Protein AF-A0A7I8D7Y0-F1 (afdb_monomer)

Structure (mmCIF, N/CA/C/O backbone):
data_AF-A0A7I8D7Y0-F1
#
_entry.id   AF-A0A7I8D7Y0-F1
#
loop_
_atom_site.group_PDB
_atom_site.id
_atom_site.type_symbol
_atom_site.label_atom_id
_atom_site.label_alt_id
_atom_site.label_comp_id
_atom_site.label_asym_id
_atom_site.label_entity_id
_atom_site.label_seq_id
_atom_site.pdbx_PDB_ins_code
_atom_site.Cartn_x
_atom_site.Cartn_y
_atom_site.Cartn_z
_atom_site.occupancy
_atom_site.B_iso_or_equiv
_atom_site.auth_seq_id
_atom_site.auth_comp_id
_atom_site.auth_asym_id
_atom_site.auth_atom_id
_atom_site.pdbx_PDB_model_num
ATOM 1 N N . MET A 1 1 ? -25.360 19.059 0.069 1.00 37.50 1 MET A N 1
ATOM 2 C CA . MET A 1 1 ? -25.516 17.628 0.387 1.00 37.50 1 MET A CA 1
ATOM 3 C C . MET A 1 1 ? -24.260 16.961 -0.117 1.00 37.50 1 MET A C 1
ATOM 5 O O . MET A 1 1 ? -24.049 16.929 -1.321 1.00 37.50 1 MET A O 1
ATOM 9 N N . GLU A 1 2 ? -23.376 16.630 0.815 1.00 46.84 2 GLU A N 1
AT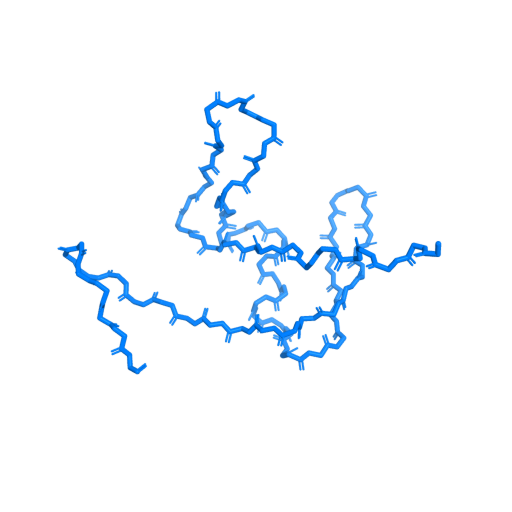OM 10 C CA . GLU A 1 2 ? -22.048 16.071 0.574 1.00 46.84 2 GLU A CA 1
ATOM 11 C C . GLU A 1 2 ? -22.168 14.623 0.084 1.00 46.84 2 GLU A C 1
ATOM 13 O O . GLU A 1 2 ? -22.605 13.759 0.834 1.00 46.84 2 GLU A O 1
ATOM 18 N N . ASP A 1 3 ? -21.793 14.360 -1.166 1.00 40.91 3 ASP A N 1
ATOM 19 C CA . ASP A 1 3 ? -21.482 13.007 -1.636 1.00 40.91 3 ASP A CA 1
ATOM 20 C C . ASP A 1 3 ? -20.277 13.118 -2.570 1.00 40.91 3 ASP A C 1
ATOM 22 O O . ASP A 1 3 ? -20.377 13.285 -3.781 1.00 40.91 3 ASP A O 1
ATOM 26 N N . GLY A 1 4 ? -19.113 13.201 -1.941 1.00 43.53 4 GLY A N 1
ATOM 27 C CA . GLY A 1 4 ? -17.822 13.292 -2.602 1.00 43.53 4 GLY A CA 1
ATOM 28 C C . GLY A 1 4 ? -16.833 12.429 -1.845 1.00 43.53 4 GLY A C 1
ATOM 29 O O . GLY A 1 4 ? -15.778 12.905 -1.452 1.00 43.53 4 GLY A O 1
ATOM 30 N N . LYS A 1 5 ? -17.194 11.172 -1.551 1.00 48.53 5 LYS A N 1
ATOM 31 C CA . LYS A 1 5 ? -16.188 10.181 -1.156 1.00 48.53 5 LYS A CA 1
ATOM 32 C C . LYS A 1 5 ? -15.394 9.859 -2.416 1.00 48.53 5 LYS A C 1
ATOM 34 O O . LYS A 1 5 ? -15.694 8.903 -3.126 1.00 48.53 5 LYS A O 1
ATOM 39 N N . GLU A 1 6 ? -14.452 10.735 -2.739 1.00 57.84 6 GLU A N 1
ATOM 40 C CA . GLU A 1 6 ? -13.490 10.503 -3.802 1.00 57.84 6 GLU A CA 1
ATOM 41 C C . GLU A 1 6 ? -12.794 9.181 -3.483 1.00 57.84 6 GLU A C 1
ATOM 43 O O . GLU A 1 6 ? -12.226 8.988 -2.408 1.00 57.84 6 GLU A O 1
ATOM 48 N N . SER A 1 7 ? -12.956 8.203 -4.368 1.00 66.56 7 SER A N 1
ATOM 49 C CA . SER A 1 7 ? -12.312 6.910 -4.207 1.00 66.56 7 SER A CA 1
ATOM 50 C C . SER A 1 7 ? -10.808 7.109 -4.354 1.00 66.56 7 SER A C 1
ATOM 52 O O . SER A 1 7 ? -10.331 7.356 -5.466 1.00 66.56 7 SER A O 1
ATOM 54 N N . GLU A 1 8 ? -10.068 7.000 -3.254 1.00 73.56 8 GLU A N 1
ATOM 55 C CA . GLU A 1 8 ? -8.612 7.065 -3.301 1.00 73.56 8 GLU A CA 1
ATOM 56 C C . GLU A 1 8 ? -8.044 5.905 -4.121 1.00 73.56 8 GLU A C 1
ATOM 58 O O . GLU A 1 8 ? -8.402 4.735 -3.947 1.00 73.56 8 GLU A O 1
ATOM 63 N N . SER A 1 9 ? -7.151 6.247 -5.046 1.00 81.44 9 SER A N 1
ATOM 64 C CA . SER A 1 9 ? -6.458 5.279 -5.888 1.00 81.44 9 SER A CA 1
ATOM 65 C C . SER A 1 9 ? -5.106 4.956 -5.272 1.00 81.44 9 SER A C 1
ATOM 67 O O . SER A 1 9 ? -4.186 5.764 -5.328 1.00 81.44 9 SER A O 1
ATOM 69 N N . ILE A 1 10 ? -4.982 3.755 -4.714 1.00 81.62 10 ILE A N 1
ATOM 70 C CA . ILE A 1 10 ? -3.737 3.279 -4.111 1.00 81.62 10 ILE A CA 1
ATOM 71 C C . ILE A 1 10 ? -2.964 2.474 -5.154 1.00 81.62 10 ILE A C 1
ATOM 73 O O . ILE A 1 10 ? -3.415 1.415 -5.600 1.00 81.62 10 ILE A O 1
ATOM 77 N N . TYR A 1 11 ? -1.778 2.953 -5.522 1.00 86.06 11 TYR A N 1
ATOM 78 C CA . TYR A 1 11 ? -0.864 2.220 -6.393 1.00 86.06 11 TYR A CA 1
ATOM 79 C C . TYR A 1 11 ? 0.187 1.507 -5.549 1.00 86.06 11 TYR A C 1
ATOM 81 O O . TYR A 1 11 ? 0.839 2.127 -4.716 1.00 86.06 11 TYR A O 1
ATOM 89 N N . LEU A 1 12 ? 0.370 0.207 -5.775 1.00 87.19 12 LEU A N 1
ATOM 90 C CA . LEU A 1 12 ? 1.421 -0.587 -5.140 1.00 87.19 12 LEU A CA 1
ATOM 91 C C . LEU A 1 12 ? 2.540 -0.840 -6.150 1.00 87.19 12 LEU A C 1
ATOM 93 O O . LEU A 1 12 ? 2.289 -1.333 -7.250 1.00 87.19 12 LEU A O 1
ATOM 97 N N . GLY A 1 13 ? 3.770 -0.518 -5.768 1.00 85.56 13 GLY A N 1
ATOM 98 C CA . GLY A 1 13 ? 4.966 -0.688 -6.583 1.00 85.56 13 GLY A CA 1
ATOM 99 C C . GLY A 1 13 ? 6.116 -1.331 -5.815 1.00 85.56 13 GLY A C 1
ATOM 100 O O . GLY A 1 13 ? 6.013 -1.663 -4.635 1.00 85.56 13 GLY A O 1
ATOM 101 N N . ILE A 1 14 ? 7.243 -1.505 -6.508 1.00 85.69 14 ILE A N 1
ATOM 102 C CA . ILE A 1 14 ? 8.484 -2.055 -5.931 1.00 85.69 14 ILE A CA 1
ATOM 103 C C . ILE A 1 14 ? 9.192 -1.099 -4.957 1.00 85.69 14 ILE A C 1
ATOM 105 O O . ILE A 1 14 ? 10.180 -1.488 -4.345 1.00 85.69 14 ILE A O 1
ATOM 109 N N . GLY A 1 15 ? 8.726 0.144 -4.876 1.00 83.62 15 GLY A N 1
ATOM 110 C CA . GLY A 1 15 ? 9.244 1.194 -4.015 1.00 83.62 15 GLY A CA 1
ATOM 111 C C . GLY A 1 15 ? 8.201 2.293 -3.854 1.00 83.62 15 GLY A C 1
ATOM 112 O O . GLY A 1 15 ? 7.255 2.382 -4.641 1.00 83.62 15 GLY A O 1
ATOM 113 N N . SER A 1 16 ? 8.377 3.125 -2.832 1.00 84.31 16 SER A N 1
ATOM 114 C CA . SER A 1 16 ? 7.533 4.293 -2.593 1.00 84.31 16 SER A CA 1
ATOM 115 C C . SER A 1 16 ? 7.929 5.457 -3.505 1.00 84.31 16 SER A C 1
ATOM 117 O O . SER A 1 16 ? 9.114 5.783 -3.594 1.00 84.31 16 SER A O 1
ATOM 119 N N . TYR A 1 17 ? 6.952 6.115 -4.125 1.00 85.12 17 TYR A N 1
ATOM 120 C CA . TYR A 1 17 ? 7.144 7.341 -4.900 1.00 85.12 17 TYR A CA 1
ATOM 121 C C . TYR A 1 17 ? 6.177 8.413 -4.396 1.00 85.12 17 TYR A C 1
ATOM 123 O O . TYR A 1 17 ? 4.971 8.170 -4.311 1.00 85.12 17 TYR A O 1
ATOM 131 N N . LEU A 1 18 ? 6.722 9.573 -4.037 1.00 85.81 18 LEU A N 1
ATOM 132 C CA . LEU A 1 18 ? 5.955 10.744 -3.626 1.00 85.81 18 LEU A CA 1
ATOM 133 C C . LEU A 1 18 ? 5.885 11.735 -4.786 1.00 85.81 18 LEU A C 1
ATOM 135 O O . LEU A 1 18 ? 6.789 11.776 -5.623 1.00 85.81 18 LEU A O 1
ATOM 139 N N . ASP A 1 19 ? 4.807 12.508 -4.812 1.00 83.06 19 ASP A N 1
ATOM 140 C CA . ASP A 1 19 ? 4.656 13.641 -5.719 1.00 83.06 19 ASP A CA 1
ATOM 141 C C . ASP A 1 19 ? 5.713 14.733 -5.458 1.00 83.06 19 ASP A C 1
ATOM 143 O O . ASP A 1 19 ? 6.352 14.752 -4.402 1.00 83.06 19 ASP A O 1
ATOM 147 N N . GLU A 1 20 ? 5.905 15.647 -6.413 1.00 78.69 20 GLU A N 1
ATOM 148 C CA . GLU A 1 20 ? 6.875 16.746 -6.317 1.00 78.69 20 GLU A CA 1
ATOM 149 C C . GLU A 1 20 ? 6.625 17.659 -5.103 1.00 78.69 20 GLU A C 1
ATOM 151 O O . GLU A 1 20 ? 7.584 18.173 -4.523 1.00 78.69 20 GLU A O 1
ATOM 156 N N . ASP A 1 21 ? 5.367 17.797 -4.672 1.00 78.69 21 ASP A N 1
ATOM 157 C CA . ASP A 1 21 ? 4.989 18.551 -3.469 1.00 78.69 21 ASP A CA 1
ATOM 158 C C . ASP A 1 21 ? 5.255 17.782 -2.155 1.00 78.69 21 ASP A C 1
ATOM 160 O O . ASP A 1 21 ? 5.191 18.350 -1.066 1.00 78.69 21 ASP A O 1
ATOM 164 N N . GLY A 1 22 ? 5.568 16.482 -2.222 1.00 71.75 22 GLY A N 1
ATOM 165 C CA . GLY A 1 22 ? 5.880 15.638 -1.060 1.00 71.75 22 GLY A CA 1
ATOM 166 C C . GLY A 1 22 ? 4.699 15.333 -0.128 1.00 71.75 22 GLY A C 1
ATOM 167 O O . GLY A 1 22 ? 4.879 14.611 0.851 1.00 71.75 22 GLY A O 1
ATOM 168 N N . ASP A 1 23 ? 3.509 15.851 -0.430 1.00 71.88 23 ASP A N 1
ATOM 169 C CA . ASP A 1 23 ? 2.306 15.706 0.398 1.00 71.88 23 ASP A CA 1
ATOM 170 C C . ASP A 1 23 ? 1.494 14.448 0.037 1.00 71.88 23 ASP A C 1
ATOM 172 O O . ASP A 1 23 ? 0.893 13.808 0.896 1.00 71.88 23 ASP A O 1
ATOM 176 N N . THR A 1 24 ? 1.532 14.030 -1.236 1.00 74.44 24 THR A N 1
ATOM 177 C CA . THR A 1 24 ? 0.756 12.886 -1.741 1.00 74.44 24 THR A CA 1
ATOM 178 C C . THR A 1 24 ? 1.652 11.716 -2.148 1.00 74.44 24 THR A C 1
ATOM 180 O O . THR A 1 24 ? 2.559 11.844 -2.975 1.00 74.44 24 THR A O 1
ATOM 183 N N . PHE A 1 25 ? 1.365 10.532 -1.601 1.00 78.50 25 PHE A N 1
ATOM 184 C CA . PHE A 1 25 ? 1.980 9.281 -2.041 1.00 78.50 25 PHE A CA 1
ATOM 185 C C . PHE A 1 25 ? 1.339 8.814 -3.348 1.00 78.50 25 PHE A C 1
ATOM 187 O O . PHE A 1 25 ? 0.191 8.378 -3.372 1.00 78.50 25 PHE A O 1
ATOM 194 N N . LEU A 1 26 ? 2.103 8.860 -4.437 1.00 84.00 26 LEU A N 1
ATOM 195 C CA . LEU A 1 26 ? 1.652 8.375 -5.740 1.00 84.00 26 LEU A CA 1
ATOM 196 C C . LEU A 1 26 ? 1.771 6.855 -5.845 1.00 84.00 26 LEU A C 1
ATOM 198 O O . LEU A 1 26 ? 0.921 6.213 -6.454 1.00 84.00 26 LEU A O 1
ATOM 202 N N . VAL A 1 27 ? 2.824 6.273 -5.265 1.00 87.12 27 VAL A N 1
ATOM 203 C CA . VAL A 1 27 ? 3.051 4.823 -5.242 1.00 87.12 27 VAL A CA 1
ATOM 204 C C . VAL A 1 27 ? 3.510 4.405 -3.853 1.00 87.12 27 VAL A C 1
ATOM 206 O O . VAL A 1 27 ? 4.451 4.971 -3.300 1.00 87.12 27 VAL A O 1
ATOM 209 N N . TYR A 1 28 ? 2.870 3.380 -3.308 1.00 87.69 28 TYR A N 1
ATOM 210 C CA . TYR A 1 28 ? 3.230 2.738 -2.055 1.00 87.69 28 TYR A CA 1
ATOM 211 C C . TYR A 1 28 ? 4.120 1.527 -2.310 1.00 87.69 28 TYR A C 1
ATOM 213 O O . TYR A 1 28 ? 3.945 0.789 -3.281 1.00 87.69 28 TYR A O 1
ATOM 221 N N . ASP A 1 29 ? 5.052 1.287 -1.397 1.00 87.62 29 ASP A N 1
ATOM 222 C CA . ASP A 1 29 ? 5.872 0.083 -1.427 1.00 87.62 29 ASP A CA 1
ATOM 223 C C . ASP A 1 29 ? 5.030 -1.162 -1.099 1.00 87.62 29 ASP A C 1
ATOM 225 O O . ASP A 1 29 ? 4.243 -1.174 -0.152 1.00 87.62 29 ASP A O 1
ATOM 229 N N . TRP A 1 30 ? 5.215 -2.242 -1.855 1.00 86.50 30 TRP A N 1
ATOM 230 C CA . TRP A 1 30 ? 4.493 -3.502 -1.653 1.00 86.50 30 TRP A CA 1
ATOM 231 C C . TRP A 1 30 ? 4.765 -4.185 -0.299 1.00 86.50 30 TRP A C 1
ATOM 233 O O . TRP A 1 30 ? 4.022 -5.089 0.082 1.00 86.50 30 TRP A O 1
ATOM 243 N N . ARG A 1 31 ? 5.801 -3.790 0.451 1.00 86.12 31 ARG A N 1
ATOM 244 C CA . ARG A 1 31 ? 6.082 -4.286 1.810 1.00 86.12 31 ARG A CA 1
ATOM 245 C C . AR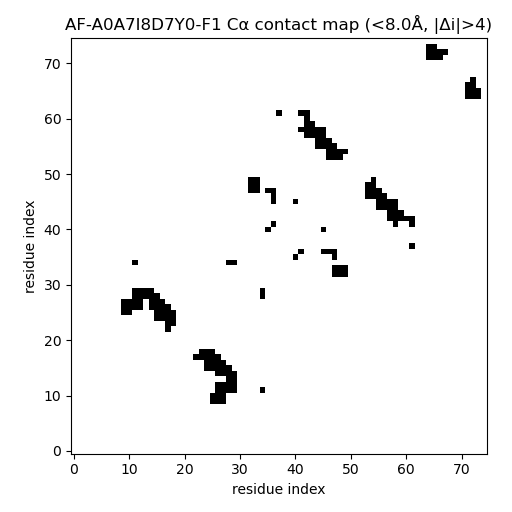G A 1 31 ? 5.413 -3.434 2.890 1.00 86.12 31 ARG A C 1
ATOM 247 O O . ARG A 1 31 ? 5.507 -3.780 4.066 1.00 86.12 31 ARG A O 1
ATOM 254 N N . ALA A 1 32 ? 4.774 -2.322 2.522 1.00 85.56 32 ALA A N 1
ATOM 255 C CA . ALA A 1 32 ? 4.017 -1.498 3.453 1.00 85.56 32 ALA A CA 1
ATOM 256 C C . ALA A 1 32 ? 2.759 -2.246 3.934 1.00 85.56 32 ALA A C 1
ATOM 258 O O . ALA A 1 32 ? 2.180 -3.015 3.171 1.00 85.56 32 ALA A O 1
ATOM 259 N N . PRO A 1 33 ? 2.270 -1.997 5.160 1.00 82.44 33 PRO A N 1
ATOM 260 C CA . PRO A 1 33 ? 1.116 -2.712 5.715 1.00 82.44 33 PRO A CA 1
ATOM 261 C C . PRO A 1 33 ? -0.168 -2.580 4.877 1.00 82.44 33 PRO A C 1
ATOM 263 O O . PRO A 1 33 ? -1.000 -3.486 4.875 1.00 82.44 33 PRO A O 1
ATOM 266 N N . VAL A 1 34 ? -0.308 -1.492 4.110 1.00 82.44 34 VAL A N 1
ATOM 267 C CA . VAL A 1 34 ? -1.418 -1.283 3.164 1.00 82.44 34 VAL A CA 1
ATOM 268 C C . VAL A 1 34 ? -1.474 -2.357 2.069 1.00 82.44 34 VAL A C 1
ATOM 270 O O . VAL A 1 34 ? -2.550 -2.660 1.561 1.00 82.44 34 VAL A O 1
ATOM 273 N N . SER A 1 35 ? -0.349 -3.004 1.737 1.00 84.31 35 SER A N 1
ATOM 274 C CA . SER A 1 35 ? -0.314 -4.082 0.742 1.00 84.31 35 SER A CA 1
ATOM 275 C C . SER A 1 35 ? -1.072 -5.330 1.188 1.00 84.31 35 SER A C 1
ATOM 277 O O . SER A 1 35 ? -1.513 -6.105 0.338 1.00 84.31 35 SER A O 1
ATOM 279 N N . SER A 1 36 ? -1.308 -5.490 2.495 1.00 83.12 36 SER A N 1
ATOM 280 C CA . SER A 1 36 ? -2.185 -6.534 3.022 1.00 83.12 36 SER A CA 1
ATOM 281 C C . SER A 1 36 ? -3.574 -6.462 2.378 1.00 83.12 36 SER A C 1
ATOM 283 O O . SER A 1 36 ? -4.124 -7.490 2.003 1.00 83.12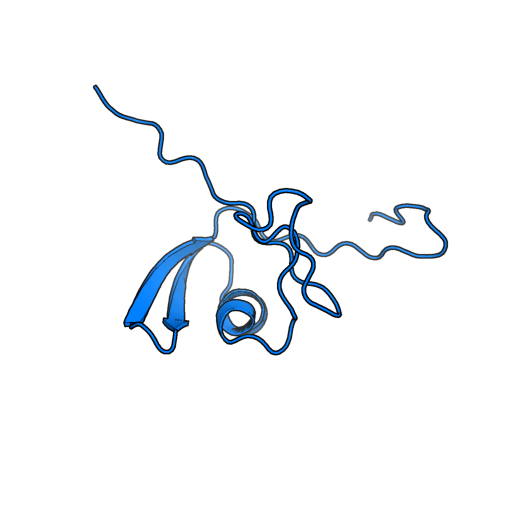 36 SER A O 1
ATOM 285 N N . LEU A 1 37 ? -4.092 -5.259 2.082 1.00 83.31 37 LEU A N 1
ATOM 286 C CA . LEU A 1 37 ? -5.345 -5.098 1.330 1.00 83.31 37 LEU A CA 1
ATOM 287 C C . LEU A 1 37 ? -5.309 -5.782 -0.040 1.00 83.31 37 LEU A C 1
ATOM 289 O O . LEU A 1 37 ? -6.316 -6.307 -0.500 1.00 83.31 37 LEU A O 1
ATOM 293 N N . TYR A 1 38 ? -4.161 -5.772 -0.715 1.00 82.31 38 TYR A N 1
ATOM 294 C CA . TYR A 1 38 ? -4.023 -6.379 -2.032 1.00 82.31 38 TYR A CA 1
ATOM 295 C C . TYR A 1 38 ? -3.840 -7.897 -1.965 1.00 82.31 38 TYR A C 1
ATOM 297 O O . TYR A 1 38 ? -4.320 -8.598 -2.854 1.00 82.31 38 TYR A O 1
ATOM 305 N N . TYR A 1 39 ? -3.160 -8.428 -0.950 1.00 81.38 39 TYR A N 1
ATOM 306 C CA . TYR A 1 39 ? -2.909 -9.871 -0.848 1.00 81.38 39 TYR A CA 1
ATOM 307 C C . TYR A 1 39 ? -4.006 -10.627 -0.095 1.00 81.38 39 TYR A C 1
ATOM 309 O O . TYR A 1 39 ? -4.38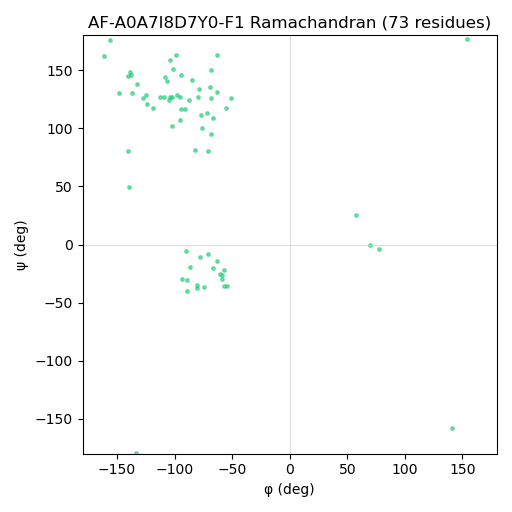1 -11.718 -0.519 1.00 81.38 39 TYR A O 1
ATOM 317 N N . ASP A 1 40 ? -4.524 -10.046 0.983 1.00 83.81 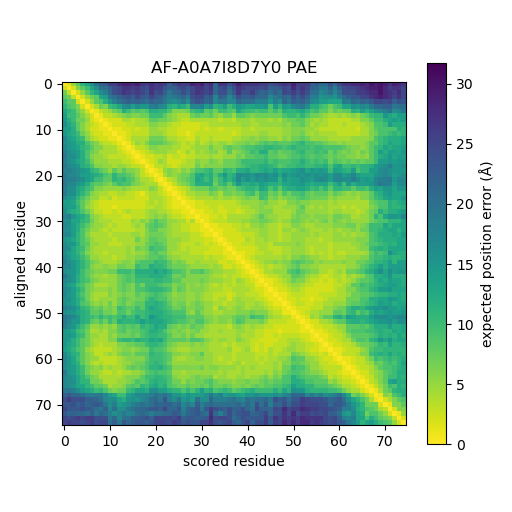40 ASP A N 1
ATOM 318 C CA . ASP A 1 40 ? -5.443 -10.687 1.927 1.00 83.81 40 ASP A CA 1
ATOM 319 C C . ASP A 1 40 ? -6.915 -10.423 1.571 1.00 83.81 40 ASP A C 1
ATOM 321 O O . ASP A 1 40 ? -7.777 -11.278 1.770 1.00 83.81 40 ASP A O 1
ATOM 325 N N . TYR A 1 41 ? -7.202 -9.275 0.941 1.00 82.50 41 TYR A N 1
ATOM 326 C CA . TYR A 1 41 ? -8.565 -8.869 0.610 1.00 82.50 41 TYR A CA 1
ATOM 327 C C . TYR A 1 41 ? -8.881 -8.945 -0.893 1.00 82.50 41 TYR A C 1
ATOM 329 O O . TYR A 1 41 ? -8.070 -8.704 -1.801 1.00 82.50 41 TYR A O 1
ATOM 337 N N . SER A 1 42 ? -10.131 -9.316 -1.152 1.00 80.62 42 SER A N 1
ATOM 338 C CA . SER A 1 42 ? -10.782 -9.280 -2.463 1.00 80.62 42 SER A CA 1
ATOM 339 C C . SER A 1 42 ? -11.651 -8.018 -2.578 1.00 80.62 42 SER A C 1
ATOM 341 O O . SER A 1 42 ? -11.952 -7.410 -1.550 1.00 80.62 42 SER A O 1
ATOM 343 N N . PRO A 1 43 ? -12.062 -7.597 -3.793 1.00 84.88 43 PRO A N 1
ATOM 344 C CA . PRO A 1 43 ? -12.980 -6.468 -3.956 1.00 84.88 43 PRO A CA 1
ATOM 345 C C . PRO A 1 43 ? -14.223 -6.634 -3.068 1.00 84.88 43 PRO A C 1
ATOM 347 O O . PRO A 1 43 ? -14.878 -7.676 -3.100 1.00 84.88 43 PRO A O 1
ATOM 350 N N . GLY A 1 44 ? -14.511 -5.620 -2.251 1.00 85.44 44 GLY A N 1
ATOM 351 C CA . GLY A 1 44 ? -15.465 -5.697 -1.146 1.00 85.44 44 GLY A CA 1
ATOM 352 C C . GLY A 1 44 ? -14.996 -4.929 0.091 1.00 85.44 44 GLY A C 1
ATOM 353 O O . GLY A 1 44 ? -14.189 -4.005 -0.006 1.00 85.44 44 GLY A O 1
ATOM 354 N N . LEU A 1 45 ? -15.524 -5.296 1.259 1.00 86.38 45 LEU A N 1
ATOM 355 C CA . LEU A 1 45 ? -15.113 -4.723 2.543 1.00 86.38 45 LEU A CA 1
ATOM 356 C C . LEU A 1 45 ? -13.687 -5.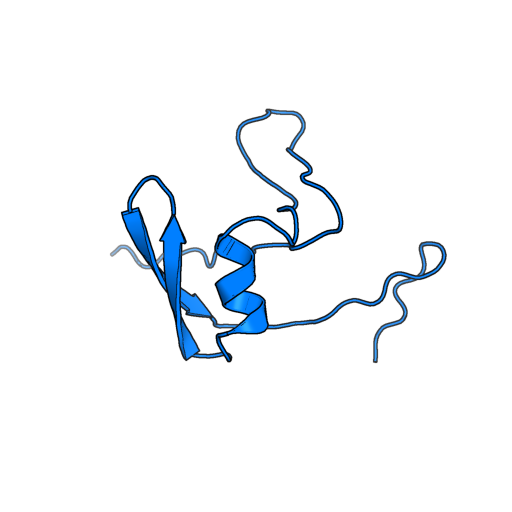166 2.876 1.00 86.38 45 LEU A C 1
ATOM 358 O O . LEU A 1 45 ? -13.401 -6.363 2.891 1.00 86.38 45 LEU A O 1
ATOM 362 N N . ALA A 1 46 ? -12.812 -4.203 3.145 1.00 86.12 46 ALA A N 1
ATOM 363 C CA . ALA A 1 46 ? -11.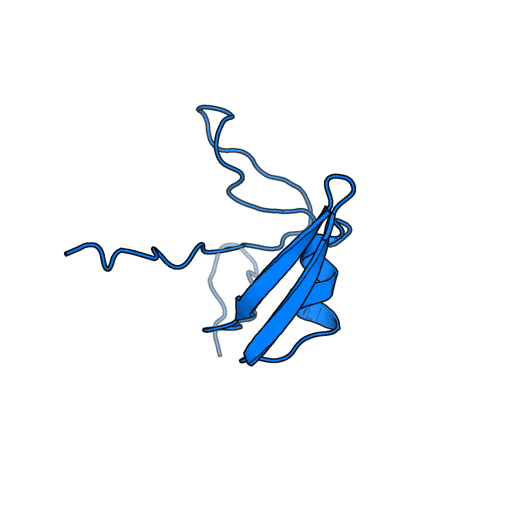419 -4.461 3.464 1.00 86.12 46 ALA A CA 1
ATOM 364 C C . ALA A 1 46 ? -10.940 -3.562 4.604 1.00 86.12 46 ALA A C 1
ATOM 366 O O . ALA A 1 46 ? -11.400 -2.430 4.758 1.00 86.12 46 ALA A O 1
ATOM 367 N N . ALA A 1 47 ? -10.014 -4.069 5.406 1.00 86.38 47 ALA A N 1
ATOM 368 C CA . ALA A 1 47 ? -9.426 -3.332 6.511 1.00 86.38 47 ALA A CA 1
ATOM 369 C C . ALA A 1 47 ? -7.932 -3.633 6.599 1.00 86.38 47 ALA A C 1
ATOM 371 O O . ALA A 1 47 ? -7.496 -4.748 6.314 1.00 86.38 47 ALA A O 1
ATOM 372 N N . TYR A 1 48 ? -7.137 -2.641 6.981 1.00 84.62 48 TYR A N 1
ATOM 373 C CA . TYR A 1 48 ? -5.709 -2.823 7.201 1.00 84.62 48 TYR A CA 1
ATOM 374 C C . TYR A 1 48 ? -5.252 -2.099 8.453 1.00 84.62 48 TYR A C 1
ATOM 376 O O . TYR A 1 48 ? -5.741 -1.024 8.796 1.00 84.62 48 TYR A O 1
ATOM 384 N N . GLN A 1 49 ? -4.283 -2.700 9.133 1.00 81.06 49 GLN A N 1
ATOM 385 C CA . GLN A 1 49 ? -3.666 -2.095 10.299 1.00 81.06 49 GLN A CA 1
ATOM 386 C C . GLN A 1 49 ? -2.509 -1.206 9.870 1.00 81.06 49 GLN A C 1
ATOM 388 O O . GLN A 1 49 ? -1.565 -1.655 9.223 1.00 81.06 49 GLN A O 1
ATOM 393 N N . THR A 1 50 ? -2.560 0.050 10.278 1.00 80.62 50 THR A N 1
ATOM 394 C CA . THR A 1 50 ? -1.429 0.971 10.241 1.00 80.62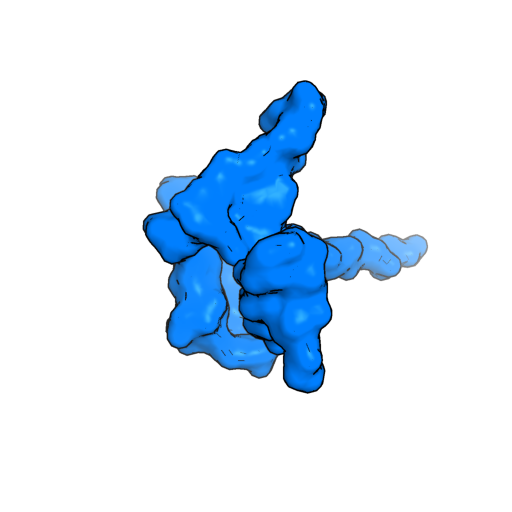 50 THR A CA 1
ATOM 395 C C . THR A 1 50 ? -0.875 1.141 11.655 1.00 80.62 50 THR A C 1
ATOM 397 O O . THR A 1 50 ? -1.594 0.888 12.624 1.00 80.62 50 THR A O 1
ATOM 400 N N . PRO A 1 51 ? 0.387 1.577 11.814 1.00 77.94 51 PRO A N 1
ATOM 401 C CA . PRO A 1 51 ? 0.910 1.947 13.130 1.00 77.94 51 PRO A CA 1
ATOM 402 C C . PRO A 1 51 ? 0.092 3.051 13.826 1.00 77.94 51 PRO A C 1
ATOM 404 O O . PRO A 1 51 ? 0.150 3.144 15.047 1.00 77.94 51 PRO A O 1
ATOM 407 N N . ASP A 1 52 ? -0.674 3.845 13.071 1.00 80.25 52 ASP A N 1
ATOM 408 C CA . ASP A 1 52 ? -1.552 4.900 13.592 1.00 80.25 52 ASP A CA 1
ATOM 409 C C . ASP A 1 52 ? -2.953 4.380 13.990 1.00 80.25 52 ASP A C 1
ATOM 411 O O . ASP A 1 52 ? -3.647 4.986 14.802 1.00 80.25 52 ASP A O 1
ATOM 415 N N . GLY A 1 53 ? -3.365 3.211 13.480 1.00 83.69 53 GLY A N 1
ATOM 416 C CA . GLY A 1 53 ? -4.673 2.611 13.751 1.00 83.69 53 GLY A CA 1
ATOM 417 C C . GLY A 1 53 ? -5.175 1.678 12.645 1.00 83.69 53 GLY A C 1
ATOM 418 O O . GLY A 1 53 ? -4.537 1.506 11.605 1.00 83.69 53 GLY A O 1
ATOM 419 N N . GLU A 1 54 ? -6.332 1.051 12.856 1.00 86.00 54 GLU A N 1
ATOM 420 C CA . GLU A 1 54 ? -7.012 0.280 11.808 1.00 86.00 54 GLU A CA 1
ATOM 421 C C . GLU A 1 54 ? -7.768 1.219 10.866 1.00 86.00 54 GLU A C 1
ATOM 423 O O . GLU A 1 54 ? -8.597 2.020 11.297 1.00 86.00 54 GLU A O 1
ATOM 428 N N . ILE A 1 55 ? -7.501 1.089 9.570 1.00 84.00 55 ILE A N 1
ATOM 429 C CA . ILE A 1 55 ? -8.218 1.801 8.520 1.00 84.00 55 ILE A CA 1
ATOM 430 C C . ILE A 1 55 ? -9.156 0.809 7.837 1.00 84.00 55 ILE A C 1
ATOM 432 O O . ILE A 1 55 ? -8.728 -0.233 7.336 1.00 84.00 55 ILE A O 1
ATOM 436 N N . THR A 1 56 ? -10.443 1.149 7.800 1.00 85.81 56 THR A N 1
ATOM 437 C CA . THR A 1 56 ? -11.482 0.363 7.125 1.00 85.81 56 THR A CA 1
ATOM 438 C C . THR A 1 56 ? -11.920 1.063 5.843 1.00 85.81 56 THR A C 1
ATOM 440 O O . THR A 1 56 ? -12.040 2.287 5.784 1.00 85.81 56 THR A O 1
ATOM 443 N N . GLY A 1 57 ? -12.155 0.286 4.792 1.00 83.25 57 GLY A N 1
ATOM 444 C CA . GLY A 1 57 ? -12.502 0.796 3.476 1.00 83.25 57 GLY A CA 1
ATOM 445 C C . GLY A 1 57 ? -13.266 -0.220 2.638 1.00 83.25 57 GLY A C 1
ATOM 446 O O . GLY A 1 57 ? -13.518 -1.356 3.038 1.00 83.25 57 GLY A O 1
ATOM 447 N N . THR A 1 58 ? -13.682 0.204 1.450 1.00 84.44 58 THR A N 1
ATOM 448 C CA . THR A 1 58 ? -14.285 -0.690 0.457 1.00 84.44 58 THR A CA 1
ATOM 449 C C . THR A 1 58 ? -13.418 -0.680 -0.788 1.00 84.44 58 THR A C 1
ATOM 451 O O . THR A 1 58 ? -13.259 0.352 -1.434 1.00 84.44 58 THR A O 1
ATOM 454 N N . MET A 1 59 ? -12.854 -1.835 -1.132 1.00 85.06 59 MET A N 1
ATOM 455 C CA . MET A 1 59 ? -12.108 -2.012 -2.366 1.00 85.06 59 MET A CA 1
ATOM 456 C C . MET A 1 59 ? -13.096 -2.114 -3.528 1.00 85.06 59 MET A C 1
ATOM 458 O O . MET A 1 59 ? -13.690 -3.164 -3.766 1.00 85.06 59 MET A O 1
ATOM 462 N N . LEU A 1 60 ? -13.266 -1.006 -4.248 1.00 84.31 60 LEU A N 1
ATOM 463 C CA . LEU A 1 60 ? -14.154 -0.930 -5.409 1.00 84.31 60 LEU A CA 1
ATOM 464 C C . LEU A 1 60 ? -13.561 -1.636 -6.631 1.00 84.31 60 LEU A C 1
ATOM 466 O O . LEU A 1 60 ? -14.282 -2.243 -7.420 1.00 84.31 60 LEU A O 1
ATOM 470 N N . LEU A 1 61 ? -12.240 -1.545 -6.802 1.00 82.25 61 LEU A N 1
ATOM 471 C CA . LEU A 1 61 ? -11.557 -1.997 -8.003 1.00 82.25 61 LEU A CA 1
ATOM 472 C C . LEU A 1 61 ? -10.145 -2.490 -7.673 1.00 82.25 61 LEU A C 1
ATOM 474 O O . LEU A 1 61 ? -9.366 -1.791 -7.034 1.00 82.25 61 LEU A O 1
ATOM 478 N N . LYS A 1 62 ? -9.807 -3.682 -8.167 1.00 83.81 62 LYS A N 1
ATOM 479 C CA . LYS A 1 62 ? -8.473 -4.280 -8.077 1.00 83.81 62 LYS A CA 1
ATOM 480 C C . LYS A 1 62 ? -7.995 -4.607 -9.484 1.00 83.81 62 LYS A C 1
ATOM 482 O O . LYS A 1 62 ? -8.658 -5.358 -10.197 1.00 83.81 62 LYS A O 1
ATOM 487 N N . ARG A 1 63 ? -6.865 -4.034 -9.899 1.00 84.56 63 ARG A N 1
ATOM 488 C CA . ARG A 1 63 ? -6.246 -4.291 -11.208 1.00 84.56 63 ARG A CA 1
ATOM 489 C C . ARG A 1 63 ? -4.762 -4.563 -11.028 1.00 84.56 63 ARG A C 1
ATOM 491 O O . ARG A 1 63 ? -4.098 -3.869 -10.267 1.00 84.56 63 ARG A O 1
ATOM 498 N N . GLN A 1 64 ? -4.257 -5.551 -11.755 1.00 80.00 64 GLN A N 1
ATOM 499 C CA . GLN A 1 64 ? -2.829 -5.814 -11.863 1.00 80.00 64 GLN A CA 1
ATOM 500 C C . GLN A 1 64 ? -2.343 -5.280 -13.208 1.00 80.00 64 GLN A C 1
ATOM 502 O O . GLN A 1 64 ? -2.891 -5.639 -14.248 1.00 80.00 64 GLN A O 1
ATOM 507 N N . PHE A 1 65 ? -1.305 -4.449 -13.189 1.00 78.06 65 PHE A N 1
ATOM 508 C CA . PHE A 1 65 ? -0.652 -3.963 -14.399 1.00 78.06 65 PHE A CA 1
ATOM 509 C C . PHE A 1 65 ? 0.720 -4.619 -14.517 1.00 78.06 65 PHE A C 1
ATOM 511 O O . PHE A 1 65 ? 1.517 -4.571 -13.583 1.00 78.06 65 PHE A O 1
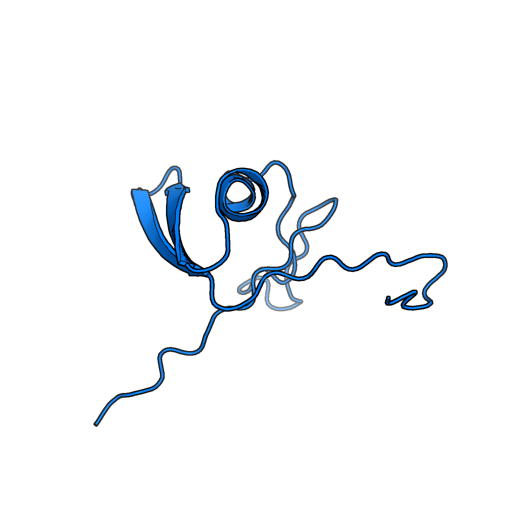ATOM 518 N N . VAL A 1 66 ? 1.001 -5.235 -15.664 1.00 76.62 66 VAL A N 1
ATOM 519 C CA . VAL A 1 66 ? 2.339 -5.735 -15.987 1.00 76.62 66 VAL A CA 1
ATOM 520 C C . VAL A 1 66 ? 2.970 -4.735 -16.945 1.00 76.62 66 VAL A C 1
ATOM 522 O O . VAL A 1 66 ? 2.642 -4.692 -18.127 1.00 76.62 66 VAL A O 1
ATOM 525 N N . ILE A 1 67 ? 3.853 -3.890 -16.419 1.00 70.81 67 ILE A N 1
ATOM 526 C CA . ILE A 1 67 ? 4.603 -2.927 -17.226 1.00 70.81 67 ILE A CA 1
ATOM 527 C C . ILE A 1 67 ? 5.908 -3.610 -17.644 1.00 70.81 67 ILE A C 1
ATOM 529 O O . ILE A 1 67 ? 6.711 -3.989 -16.791 1.00 70.81 67 ILE A O 1
ATOM 533 N N . ARG A 1 68 ? 6.110 -3.808 -18.949 1.00 71.62 68 ARG A N 1
ATOM 534 C CA . ARG A 1 68 ? 7.357 -4.327 -19.531 1.00 71.62 68 ARG A CA 1
ATOM 535 C C . ARG A 1 68 ? 7.840 -3.331 -20.579 1.00 71.62 68 ARG A C 1
ATOM 537 O O . ARG A 1 68 ? 7.060 -2.934 -21.430 1.00 71.62 68 ARG A O 1
ATOM 544 N N . ASP A 1 69 ? 9.105 -2.928 -20.490 1.00 67.69 69 ASP A N 1
ATOM 545 C CA . ASP A 1 69 ? 9.778 -2.070 -21.483 1.00 67.69 69 ASP A CA 1
ATOM 546 C C . ASP A 1 69 ? 9.115 -0.697 -21.750 1.00 67.69 69 ASP A C 1
ATOM 548 O O . ASP A 1 69 ? 9.250 -0.116 -22.817 1.00 67.69 69 ASP A O 1
ATOM 552 N N . GLY A 1 70 ? 8.365 -0.154 -20.783 1.00 63.59 70 GLY A N 1
ATOM 553 C CA . GLY A 1 70 ? 7.620 1.104 -20.963 1.00 63.59 70 GLY A CA 1
ATOM 554 C C . GLY A 1 70 ? 6.324 0.962 -21.771 1.00 63.59 70 GLY A C 1
ATOM 555 O O . GLY A 1 70 ? 5.536 1.905 -21.840 1.00 63.59 70 GLY A O 1
ATOM 556 N N . GLU A 1 71 ? 6.037 -0.226 -22.299 1.00 59.59 71 GLU A N 1
ATOM 557 C CA . GLU A 1 71 ? 4.783 -0.539 -22.965 1.00 59.59 71 GLU A CA 1
ATOM 558 C C . GLU A 1 71 ? 3.818 -1.194 -21.966 1.00 59.59 71 GLU A C 1
ATOM 560 O O . GLU A 1 71 ? 4.131 -2.158 -21.255 1.00 59.59 71 GLU A O 1
ATOM 565 N N . ARG A 1 72 ? 2.606 -0.635 -21.867 1.00 53.22 72 ARG A N 1
ATOM 566 C CA . ARG A 1 72 ? 1.524 -1.233 -21.080 1.00 53.22 72 ARG A CA 1
ATOM 567 C C . ARG A 1 72 ? 1.090 -2.524 -21.774 1.00 53.22 72 ARG A C 1
ATOM 569 O O . ARG A 1 72 ? 0.252 -2.490 -22.668 1.00 53.22 72 ARG A O 1
ATOM 576 N N . CYS A 1 73 ? 1.638 -3.660 -21.353 1.00 50.53 73 CYS A N 1
ATOM 577 C CA . CYS A 1 73 ? 1.173 -4.971 -21.790 1.00 50.53 73 CYS A CA 1
ATOM 578 C C . CYS A 1 73 ? -0.045 -5.360 -20.937 1.00 50.53 73 CYS A C 1
ATOM 580 O O . CYS A 1 73 ? 0.074 -6.008 -19.898 1.00 50.53 73 CYS A O 1
ATOM 582 N N . GLY A 1 74 ? -1.212 -4.837 -21.319 1.00 55.16 74 GLY A N 1
ATOM 583 C CA . GLY A 1 74 ? -2.495 -5.187 -20.711 1.00 55.16 74 GLY A CA 1
ATOM 584 C C . GLY A 1 74 ? -3.083 -6.452 -21.338 1.00 55.16 74 GLY A C 1
ATOM 585 O O . GLY A 1 74 ? -2.982 -6.636 -22.551 1.00 55.16 74 GLY A O 1
ATOM 586 N N . ILE A 1 75 ? -3.693 -7.296 -20.504 1.00 52.25 75 ILE A N 1
ATOM 587 C CA . ILE A 1 75 ? -4.686 -8.303 -20.916 1.00 52.25 75 ILE A CA 1
ATOM 588 C C . ILE A 1 75 ? -6.081 -7.684 -20.953 1.00 52.25 75 ILE A C 1
ATOM 590 O O . ILE A 1 75 ? -6.334 -6.776 -20.126 1.00 52.25 75 ILE A O 1
#

Secondary structure (DSSP, 8-state):
-----------EESS-EE-TTSSSEEEEETTSGGGHHHHT--SEEEEEEETTEEEEEEE------EEETTEEE--

Organism: NCBI:txid2743772

Sequence (75 aa):
MEDGKESESIYLGIGSYLDEDGDTFLVYDWRAPVSSLYYDYSPGLAAYQTPDGEITGTMLLKRQFVIRDGERCGI

Mean predicted aligned error: 9.1 Å

pLDDT: mean 76.93, std 12.63, range [37.5, 87.69]

Nearest PDB structures (foldseek):
  6zca-assembly1_H  TM=9.031E-01  e=6.350E-05  Bacillus subtilis
  2jw8-assembly1_A  TM=3.936E-01  e=7.069E+00  Severe acute respiratory syndrome-related coronavirus

Solvent-accessible surface area (backbone atoms only — not comparable to full-atom values): 5042 Å² total; per-residue (Å²): 135,93,83,74,83,71,79,81,78,85,41,76,35,99,48,69,38,64,42,96,86,66,81,49,76,61,25,39,32,58,86,43,58,69,36,48,44,70,77,78,38,64,76,39,80,37,64,33,64,49,100,92,43,78,48,75,50,68,42,85,78,85,84,87,82,53,76,53,95,90,43,81,58,75,133

Radius of gyration: 14.08 Å; Cα contacts (8 Å, |Δi|>4): 91; chains: 1; bounding box: 35×29×37 Å

Foldseek 3Di:
DDDCPPPDDEAEDCDWDADPVNPDTPYDYCPAQVVCCVVVHDQAWDWTADPVGIDTDGRNDDDDWDQDPNDGPDD